Protein AF-A0A6C0C0T6-F1 (afdb_monomer_lite)

Radius of gyration: 14.96 Å; chains: 1; bounding box: 34×24×38 Å

Organism: NCBI:txid1070528

Structure (mmCIF, N/CA/C/O backbone):
data_AF-A0A6C0C0T6-F1
#
_entry.id   AF-A0A6C0C0T6-F1
#
loop_
_atom_site.group_PDB
_atom_site.id
_atom_site.type_symbol
_atom_site.label_atom_id
_atom_site.label_alt_id
_atom_site.label_comp_id
_atom_site.label_asym_id
_atom_site.label_entity_id
_atom_site.label_seq_id
_atom_site.pdbx_PDB_ins_code
_atom_site.Cartn_x
_atom_site.Cartn_y
_atom_site.Cartn_z
_atom_site.occupancy
_atom_site.B_iso_or_equiv
_atom_site.auth_seq_id
_atom_site.auth_comp_id
_atom_site.auth_asym_id
_atom_site.auth_atom_id
_atom_site.pdbx_PDB_model_num
ATOM 1 N N . MET A 1 1 ? -10.039 9.326 14.251 1.00 79.44 1 MET A N 1
ATOM 2 C CA . MET A 1 1 ? -9.174 10.223 13.450 1.00 79.44 1 MET A CA 1
ATOM 3 C C . MET A 1 1 ? -7.892 9.515 13.013 1.00 79.44 1 MET A C 1
ATOM 5 O O . MET A 1 1 ? -7.775 9.232 11.831 1.00 79.44 1 MET A O 1
ATOM 9 N N . LEU A 1 2 ? -6.999 9.108 13.928 1.00 89.69 2 LEU A N 1
ATOM 10 C CA . LEU A 1 2 ? -5.725 8.445 13.580 1.00 89.69 2 LEU A CA 1
ATOM 11 C C . LEU A 1 2 ? -5.873 7.188 12.695 1.00 89.69 2 LEU A C 1
ATOM 13 O O . LEU A 1 2 ? -5.192 7.072 11.684 1.00 89.69 2 LEU A O 1
ATOM 17 N N . ARG A 1 3 ? -6.817 6.288 13.010 1.00 89.44 3 ARG A N 1
ATOM 18 C CA . ARG A 1 3 ? -7.112 5.089 12.194 1.00 89.44 3 ARG A CA 1
ATOM 19 C C . ARG A 1 3 ? -7.448 5.425 10.740 1.00 89.44 3 ARG A C 1
ATOM 21 O O . ARG A 1 3 ? -7.005 4.725 9.837 1.00 89.44 3 ARG A O 1
ATOM 28 N N . VAL A 1 4 ? -8.214 6.496 10.523 1.00 91.44 4 VAL A N 1
ATOM 29 C CA . VAL A 1 4 ? -8.595 6.950 9.178 1.00 91.44 4 VAL A CA 1
ATOM 30 C C . VAL A 1 4 ? -7.360 7.452 8.441 1.00 91.44 4 VAL A C 1
ATOM 32 O O . VAL A 1 4 ? -7.122 7.022 7.323 1.00 91.44 4 VAL A O 1
ATOM 35 N N . VAL A 1 5 ? -6.524 8.269 9.091 1.00 95.94 5 VAL A N 1
ATOM 36 C CA . VAL A 1 5 ? -5.266 8.767 8.507 1.00 95.94 5 VAL A CA 1
ATOM 37 C C . VAL A 1 5 ? -4.346 7.613 8.100 1.00 95.94 5 VAL A C 1
ATOM 39 O O . VAL A 1 5 ? -3.883 7.576 6.963 1.00 95.94 5 VAL A O 1
ATOM 42 N N 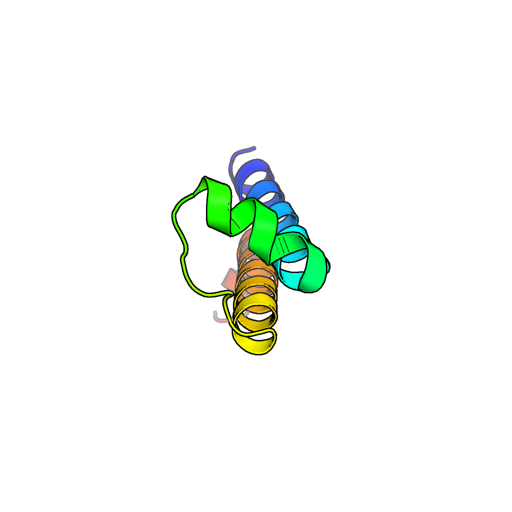. ILE A 1 6 ? -4.131 6.639 8.990 1.00 95.38 6 ILE A N 1
ATOM 43 C CA . ILE A 1 6 ? -3.289 5.468 8.706 1.00 95.38 6 ILE A CA 1
ATOM 44 C C . ILE A 1 6 ? -3.877 4.651 7.551 1.00 95.38 6 ILE A C 1
ATOM 46 O O . ILE A 1 6 ? -3.157 4.311 6.617 1.00 95.38 6 ILE A O 1
ATOM 50 N N . SER A 1 7 ? -5.185 4.383 7.572 1.00 94.31 7 SER A N 1
ATOM 51 C CA . SER A 1 7 ? -5.851 3.621 6.506 1.00 94.31 7 SER A CA 1
ATOM 52 C C . SER A 1 7 ? -5.718 4.321 5.152 1.00 94.31 7 SER A C 1
ATOM 54 O O . SER A 1 7 ? -5.387 3.673 4.165 1.00 94.31 7 SER A O 1
ATOM 56 N N . SER A 1 8 ? -5.894 5.644 5.103 1.00 95.75 8 SER A N 1
ATOM 57 C CA . SER A 1 8 ? -5.728 6.430 3.878 1.00 95.75 8 SER A CA 1
ATOM 58 C C . SER A 1 8 ? -4.301 6.356 3.334 1.00 95.75 8 SER A C 1
ATOM 60 O O . SER A 1 8 ? -4.121 6.137 2.139 1.00 95.75 8 SER A O 1
ATOM 62 N N . LEU A 1 9 ? -3.282 6.478 4.193 1.00 96.38 9 LEU A N 1
ATOM 63 C CA . LEU A 1 9 ? -1.880 6.351 3.778 1.00 96.38 9 LEU A CA 1
ATOM 64 C C . LEU A 1 9 ? -1.572 4.956 3.218 1.00 96.38 9 LEU A C 1
ATOM 66 O O . LEU A 1 9 ? -0.896 4.840 2.194 1.00 96.38 9 LEU A O 1
ATOM 70 N N . LEU A 1 10 ? -2.087 3.903 3.856 1.00 96.56 10 LEU A N 1
ATOM 71 C CA . LEU A 1 10 ? -1.911 2.525 3.395 1.00 96.56 10 LEU A CA 1
ATOM 72 C C . LEU A 1 10 ? -2.633 2.280 2.061 1.00 96.56 10 LEU A C 1
ATOM 74 O O . LEU A 1 10 ? -2.055 1.663 1.173 1.00 96.56 10 LEU A O 1
ATOM 78 N N 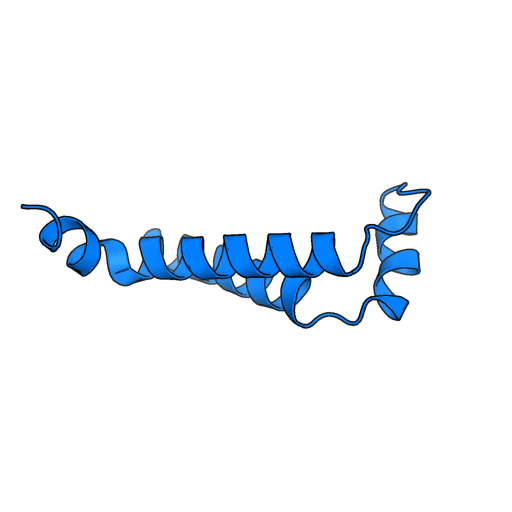. ILE A 1 11 ? -3.847 2.812 1.876 1.00 96.44 11 ILE A N 1
ATOM 79 C CA . ILE A 1 11 ? -4.599 2.701 0.614 1.00 96.44 11 ILE A CA 1
ATOM 80 C C . ILE A 1 11 ? -3.871 3.418 -0.522 1.00 96.44 11 ILE A C 1
ATOM 82 O O . ILE A 1 11 ? -3.721 2.849 -1.598 1.00 96.44 11 ILE A O 1
ATOM 86 N N . VAL A 1 12 ? -3.382 4.641 -0.298 1.00 95.94 12 VAL A N 1
ATOM 87 C CA . VAL A 1 12 ? -2.633 5.381 -1.326 1.00 95.94 12 VAL A CA 1
ATOM 88 C C . VAL A 1 12 ? -1.380 4.607 -1.744 1.00 95.94 12 VAL A C 1
ATOM 90 O O . VAL A 1 12 ? -1.112 4.490 -2.937 1.00 95.94 12 VAL A O 1
ATOM 93 N N . ASN A 1 13 ? -0.662 4.004 -0.792 1.00 93.81 13 ASN A N 1
ATOM 94 C CA . ASN A 1 13 ? 0.475 3.136 -1.104 1.00 93.81 13 ASN A CA 1
ATOM 95 C C . ASN A 1 13 ? 0.048 1.863 -1.846 1.00 93.81 13 ASN A C 1
ATOM 97 O O . ASN A 1 13 ? 0.699 1.484 -2.814 1.00 93.81 13 ASN A O 1
ATOM 101 N N . ALA A 1 14 ? -1.056 1.226 -1.454 1.00 95.50 14 ALA A N 1
ATOM 102 C CA . ALA A 1 14 ? -1.576 0.051 -2.148 1.00 95.50 14 ALA A CA 1
ATOM 103 C C . ALA A 1 14 ? -1.909 0.356 -3.615 1.00 95.50 14 ALA A C 1
ATOM 105 O O . ALA A 1 14 ? -1.575 -0.428 -4.499 1.00 95.50 14 ALA A O 1
ATOM 106 N N . LEU A 1 15 ? -2.523 1.511 -3.884 1.00 92.94 15 LEU A N 1
ATOM 107 C CA . LEU A 1 15 ? -2.840 1.955 -5.241 1.00 92.94 15 LEU A CA 1
ATOM 108 C C . LEU A 1 15 ? -1.572 2.304 -6.028 1.00 92.94 15 LEU A C 1
ATOM 110 O O . LEU A 1 15 ? -1.446 1.898 -7.181 1.00 92.94 15 LEU A O 1
ATOM 114 N N . PHE A 1 16 ? -0.619 3.002 -5.406 1.00 90.25 16 PHE A N 1
ATOM 115 C CA . PHE A 1 16 ? 0.660 3.338 -6.029 1.00 90.25 16 PHE A CA 1
ATOM 116 C C . PHE A 1 16 ? 1.442 2.076 -6.419 1.00 90.25 16 PHE A C 1
ATOM 118 O O . PHE A 1 16 ? 1.791 1.892 -7.577 1.00 90.25 16 PHE A O 1
ATOM 125 N N . TRP A 1 17 ? 1.650 1.144 -5.495 1.00 88.50 17 TRP A N 1
ATOM 126 C CA . TRP A 1 17 ? 2.396 -0.084 -5.781 1.00 88.50 17 TRP A CA 1
ATOM 127 C C . TRP A 1 17 ? 1.572 -1.139 -6.549 1.00 88.50 17 TRP A C 1
ATOM 129 O O . TRP A 1 17 ? 2.128 -2.055 -7.140 1.00 88.50 17 TRP A O 1
ATOM 139 N N . GLY A 1 18 ? 0.240 -1.050 -6.561 1.00 87.31 18 GLY A N 1
ATOM 140 C CA . GLY A 1 18 ? -0.629 -2.044 -7.202 1.00 87.31 18 GLY A CA 1
ATOM 141 C C . GLY A 1 18 ? -1.078 -1.692 -8.622 1.00 87.31 18 GLY A C 1
ATOM 142 O O . GLY A 1 18 ? -1.209 -2.588 -9.454 1.00 87.31 18 GLY A O 1
ATOM 143 N N . LEU A 1 19 ? -1.328 -0.409 -8.906 1.00 85.62 19 LEU A N 1
ATOM 144 C CA . LEU A 1 19 ? -1.885 0.049 -10.187 1.00 85.62 19 LEU A CA 1
ATOM 145 C C . LEU A 1 19 ? -0.936 0.925 -11.003 1.00 85.62 19 LEU A C 1
ATOM 147 O O . LEU A 1 19 ? -1.203 1.150 -12.186 1.00 85.62 19 LEU A O 1
ATOM 151 N N .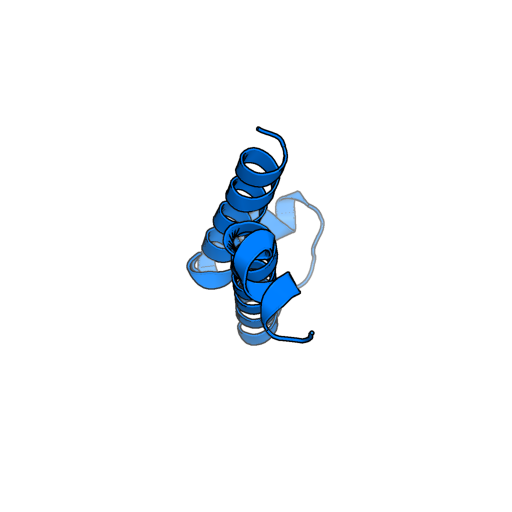 TYR A 1 20 ? 0.142 1.440 -10.413 1.00 81.12 20 TYR A N 1
ATOM 152 C CA . TYR A 1 20 ? 1.053 2.293 -11.162 1.00 81.12 20 TYR A CA 1
ATOM 153 C C . TYR A 1 20 ? 1.822 1.474 -12.220 1.00 81.12 20 TYR A C 1
ATOM 155 O O . TYR A 1 20 ? 2.290 0.367 -11.934 1.00 81.12 20 TYR A O 1
ATOM 163 N N . PRO A 1 21 ? 1.912 1.960 -13.472 1.00 75.69 21 PRO A N 1
ATOM 164 C CA . PRO A 1 21 ? 2.498 1.195 -14.561 1.00 75.69 21 PRO A CA 1
ATOM 165 C C . PRO A 1 21 ? 4.021 1.075 -14.423 1.00 75.69 21 PRO A C 1
ATOM 167 O O . PRO A 1 21 ? 4.745 2.065 -14.479 1.00 75.69 21 PRO A O 1
ATOM 170 N N . HIS A 1 22 ? 4.504 -0.170 -14.397 1.00 66.75 22 HIS A N 1
ATOM 171 C CA . HIS A 1 22 ? 5.921 -0.545 -14.246 1.00 66.75 22 HIS A CA 1
ATOM 172 C C . HIS A 1 22 ? 6.889 0.166 -15.211 1.00 66.75 22 HIS A C 1
ATOM 174 O O . HIS A 1 22 ? 8.020 0.493 -14.856 1.00 66.75 22 HIS A O 1
ATOM 180 N N . HIS A 1 23 ? 6.444 0.466 -16.435 1.00 64.81 23 HIS A N 1
ATOM 181 C CA . HIS A 1 23 ? 7.262 1.175 -17.426 1.00 64.81 23 HIS A CA 1
ATOM 182 C C . HIS A 1 23 ? 7.524 2.651 -17.070 1.00 64.81 23 HIS A C 1
ATOM 184 O O . HIS A 1 23 ? 8.492 3.230 -17.565 1.00 64.81 23 HIS A O 1
ATOM 190 N N . ALA A 1 24 ? 6.699 3.261 -16.212 1.00 61.38 24 ALA A N 1
ATOM 191 C CA . ALA A 1 24 ? 6.884 4.628 -15.728 1.00 61.38 24 ALA A CA 1
ATOM 192 C C . ALA A 1 24 ? 7.815 4.701 -14.495 1.00 61.38 24 ALA A C 1
ATOM 194 O O . ALA A 1 24 ? 8.482 5.718 -14.291 1.00 61.38 24 ALA A O 1
ATOM 195 N N . ASP A 1 25 ? 7.943 3.609 -13.730 1.00 58.31 25 ASP A N 1
ATOM 196 C CA . ASP A 1 25 ? 8.677 3.551 -12.456 1.00 58.31 25 ASP A CA 1
ATOM 197 C C . ASP A 1 25 ? 10.199 3.638 -12.584 1.00 58.31 25 ASP A C 1
ATOM 199 O O . ASP A 1 25 ? 10.851 4.180 -11.692 1.00 58.31 25 ASP A O 1
ATOM 203 N N . CYS A 1 26 ? 10.800 3.177 -13.688 1.00 60.12 26 CYS A N 1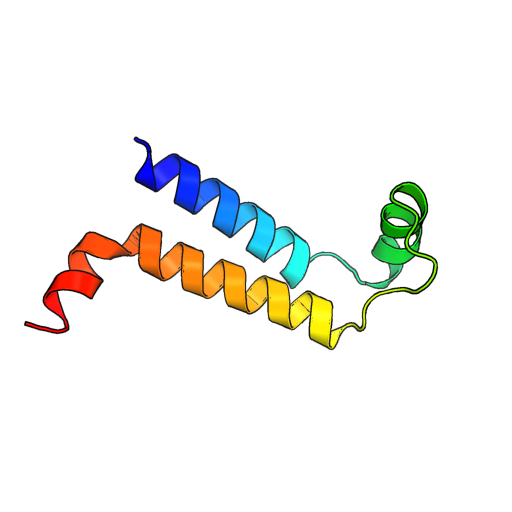
ATOM 204 C CA . CYS A 1 26 ? 12.264 3.244 -13.820 1.00 60.12 26 CYS A CA 1
ATOM 205 C C . CYS A 1 26 ? 12.787 4.683 -13.820 1.00 60.12 26 CYS A C 1
ATOM 207 O O . CYS A 1 26 ? 13.882 4.937 -13.327 1.00 60.12 26 CYS A O 1
ATOM 209 N N . LYS A 1 27 ? 12.004 5.641 -14.331 1.00 62.66 27 LYS A N 1
ATOM 210 C CA . LYS A 1 27 ? 12.384 7.058 -14.285 1.00 62.66 27 LYS A CA 1
ATOM 211 C C . LYS A 1 27 ? 12.269 7.633 -12.878 1.00 62.66 27 LYS A C 1
ATOM 213 O O . LYS A 1 27 ? 13.136 8.400 -12.485 1.00 62.66 27 LYS A O 1
ATOM 218 N N . ILE A 1 28 ? 11.240 7.253 -12.120 1.00 66.44 28 ILE A N 1
ATOM 219 C CA . ILE A 1 28 ? 10.993 7.779 -10.769 1.00 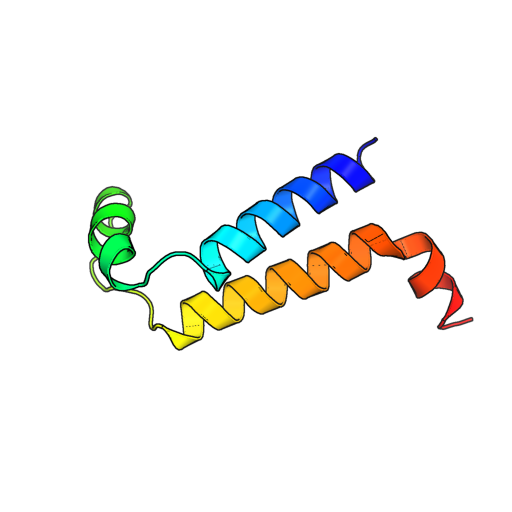66.44 28 ILE A CA 1
ATOM 220 C C . ILE A 1 28 ? 11.968 7.159 -9.762 1.00 66.44 28 ILE A C 1
ATOM 222 O O . ILE A 1 28 ? 12.590 7.882 -8.990 1.00 66.44 28 ILE A O 1
ATOM 226 N N . GLY A 1 29 ? 12.194 5.844 -9.834 1.00 63.62 29 GLY A N 1
ATOM 227 C CA . GLY A 1 29 ? 13.217 5.158 -9.044 1.00 63.62 29 GLY A CA 1
ATOM 228 C C . GLY A 1 29 ? 14.635 5.646 -9.358 1.00 63.62 29 GLY A C 1
ATOM 229 O O . GLY A 1 29 ? 15.469 5.739 -8.456 1.00 63.62 29 GLY A O 1
ATOM 230 N N . ALA A 1 30 ? 14.908 6.049 -10.604 1.00 63.19 30 ALA A N 1
ATOM 231 C CA . ALA A 1 30 ? 16.185 6.666 -10.955 1.00 63.19 30 ALA A CA 1
ATOM 232 C C . ALA A 1 30 ? 16.413 8.006 -10.229 1.00 63.19 30 ALA A C 1
ATOM 234 O O . ALA A 1 30 ? 17.544 8.276 -9.827 1.00 63.19 30 ALA A O 1
ATOM 235 N N . PHE A 1 31 ? 15.365 8.808 -9.975 1.00 64.19 31 PHE A N 1
ATOM 236 C CA . PHE A 1 31 ? 15.485 10.028 -9.158 1.00 64.19 31 PHE A CA 1
ATOM 237 C C . PHE A 1 31 ? 15.832 9.730 -7.695 1.00 64.19 31 PHE A C 1
ATOM 239 O O . PHE A 1 31 ? 16.474 10.549 -7.043 1.00 64.19 31 PHE A O 1
ATOM 246 N N . THR A 1 32 ? 15.459 8.555 -7.184 1.00 67.56 32 THR A N 1
ATOM 247 C CA . THR A 1 32 ? 15.802 8.105 -5.826 1.00 67.56 32 THR A CA 1
ATOM 248 C C . THR A 1 32 ? 17.078 7.252 -5.780 1.00 67.56 32 THR A C 1
ATOM 250 O O . THR A 1 32 ? 17.386 6.669 -4.743 1.00 67.56 32 THR A O 1
ATOM 253 N N . GLY A 1 33 ? 17.825 7.148 -6.888 1.00 68.25 33 GLY A N 1
ATOM 254 C CA . GLY A 1 33 ? 19.104 6.431 -6.959 1.00 68.25 33 GLY A CA 1
ATOM 255 C C . GLY A 1 33 ? 19.013 4.915 -7.189 1.00 68.25 33 GLY A C 1
ATOM 256 O O . GLY A 1 33 ? 20.038 4.231 -7.128 1.00 68.25 33 GLY A O 1
ATOM 257 N N . LEU A 1 34 ? 17.828 4.367 -7.481 1.00 68.00 34 LEU A N 1
ATOM 258 C CA . LEU A 1 34 ? 17.677 2.960 -7.865 1.00 68.00 34 LEU A CA 1
ATOM 259 C C . LEU A 1 34 ? 18.227 2.747 -9.281 1.00 68.00 34 LEU A C 1
ATOM 261 O O . LEU A 1 34 ? 17.700 3.270 -10.260 1.00 68.00 34 LEU A O 1
ATOM 265 N N . LYS A 1 35 ? 19.297 1.950 -9.381 1.00 64.75 35 LYS A N 1
ATOM 266 C CA . LYS A 1 35 ? 19.959 1.602 -10.653 1.00 64.75 35 LYS A CA 1
ATOM 267 C C . LYS A 1 35 ? 19.239 0.495 -11.427 1.00 64.75 35 LYS A C 1
ATOM 269 O O . LYS A 1 35 ? 19.471 0.329 -12.621 1.00 64.75 35 LYS A O 1
ATOM 274 N N . THR A 1 36 ? 18.386 -0.265 -10.749 1.00 69.75 36 THR A N 1
ATOM 275 C CA . THR A 1 36 ? 17.659 -1.410 -11.295 1.00 69.75 36 THR A CA 1
ATOM 276 C C . THR A 1 36 ? 16.188 -1.295 -10.941 1.00 69.75 36 THR A C 1
ATOM 278 O O . THR A 1 36 ? 15.826 -1.087 -9.783 1.00 69.75 36 THR A O 1
ATOM 281 N N . CYS A 1 37 ? 15.336 -1.441 -11.955 1.00 72.00 37 CYS A N 1
ATOM 282 C CA . CYS A 1 37 ? 13.897 -1.469 -11.757 1.00 72.00 37 CYS A CA 1
ATOM 283 C C . CYS A 1 37 ? 13.508 -2.662 -10.867 1.00 72.00 37 CYS A C 1
ATOM 285 O O . CYS A 1 37 ? 13.900 -3.792 -11.184 1.00 72.00 37 CYS A O 1
ATOM 287 N N . PRO A 1 38 ? 12.718 -2.458 -9.797 1.00 74.38 38 PRO A N 1
ATOM 288 C CA . PRO A 1 38 ? 12.141 -3.570 -9.058 1.00 74.38 38 PRO A CA 1
ATOM 289 C C . PRO A 1 38 ? 11.286 -4.436 -9.988 1.00 74.38 38 PRO A C 1
ATOM 291 O O . PRO A 1 38 ? 10.661 -3.946 -10.926 1.00 74.38 38 PRO A O 1
ATOM 294 N N . SER A 1 39 ? 11.274 -5.747 -9.751 1.00 82.62 39 SER A N 1
ATOM 295 C CA . SER A 1 39 ? 10.454 -6.684 -10.526 1.00 82.62 39 SER A CA 1
ATOM 296 C C . SER A 1 39 ? 8.970 -6.310 -10.447 1.00 82.62 39 SER A C 1
ATOM 298 O O . SER A 1 39 ? 8.485 -5.928 -9.381 1.00 82.62 39 SER A O 1
ATOM 300 N N . LYS A 1 40 ? 8.221 -6.507 -11.541 1.00 81.88 40 LYS A N 1
ATOM 301 C CA . LYS A 1 40 ? 6.755 -6.342 -11.577 1.00 81.88 40 LYS A CA 1
ATOM 302 C C . LYS A 1 40 ? 6.059 -7.081 -10.426 1.00 81.88 40 LYS A C 1
ATOM 304 O O . LYS A 1 40 ? 5.106 -6.569 -9.848 1.00 81.88 40 LYS A O 1
ATOM 309 N N . TYR A 1 41 ? 6.552 -8.270 -10.077 1.00 85.81 41 TYR A N 1
ATOM 310 C CA . TYR A 1 41 ? 6.001 -9.070 -8.982 1.00 85.81 41 TYR A CA 1
ATOM 311 C C . TYR A 1 41 ? 6.290 -8.472 -7.605 1.00 85.81 41 TYR A C 1
ATOM 313 O O . TYR A 1 41 ? 5.470 -8.607 -6.704 1.00 85.81 41 TYR A O 1
ATOM 321 N N . LEU A 1 42 ? 7.429 -7.795 -7.446 1.00 85.25 42 LEU A N 1
ATOM 322 C CA . LEU A 1 42 ? 7.778 -7.116 -6.202 1.00 85.25 42 LEU A CA 1
ATOM 323 C C . LEU A 1 42 ? 6.891 -5.885 -5.999 1.00 85.25 42 LEU A C 1
ATOM 325 O O . LEU A 1 42 ? 6.351 -5.707 -4.913 1.00 85.25 42 LEU A O 1
ATOM 329 N N . HIS A 1 43 ? 6.671 -5.103 -7.061 1.00 84.94 43 HIS A N 1
ATOM 330 C CA . HIS A 1 43 ? 5.758 -3.955 -7.052 1.00 84.94 43 HIS A CA 1
ATOM 331 C C . HIS A 1 43 ? 4.344 -4.389 -6.638 1.00 84.94 43 HIS A C 1
ATOM 333 O O . HIS A 1 43 ? 3.812 -3.923 -5.632 1.00 84.94 43 HIS A O 1
ATOM 339 N N . LEU A 1 44 ? 3.802 -5.404 -7.324 1.00 89.88 44 LEU A N 1
ATOM 340 C CA . LEU A 1 44 ? 2.484 -5.965 -7.021 1.00 89.88 44 LEU A CA 1
ATOM 341 C C . LEU A 1 44 ? 2.405 -6.544 -5.600 1.00 89.88 44 LEU A C 1
ATOM 343 O O . LEU A 1 44 ? 1.420 -6.321 -4.900 1.00 89.88 44 LEU A O 1
ATOM 347 N N . GLY A 1 45 ? 3.441 -7.264 -5.159 1.00 92.88 45 GLY A N 1
ATOM 348 C CA . GLY A 1 45 ? 3.507 -7.841 -3.817 1.00 92.88 45 GLY A CA 1
ATOM 349 C C . GLY A 1 45 ? 3.439 -6.777 -2.721 1.00 92.88 45 GLY A C 1
ATOM 350 O O . GLY A 1 45 ? 2.685 -6.933 -1.762 1.00 92.88 45 GLY A O 1
ATOM 351 N N . ILE A 1 46 ? 4.154 -5.661 -2.894 1.00 91.81 46 ILE A N 1
ATOM 352 C CA . ILE A 1 46 ? 4.089 -4.516 -1.978 1.00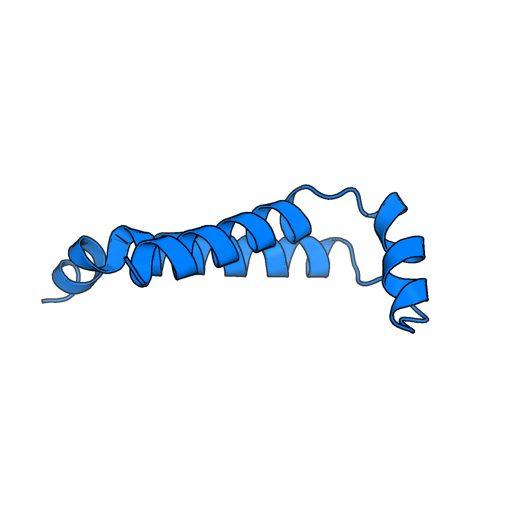 91.81 46 ILE A CA 1
ATOM 353 C C . ILE A 1 46 ? 2.675 -3.919 -1.964 1.00 91.81 46 ILE A C 1
ATOM 355 O O . ILE A 1 46 ? 2.124 -3.681 -0.889 1.00 91.81 46 ILE A O 1
ATOM 359 N N . GLY A 1 47 ? 2.050 -3.740 -3.132 1.00 93.25 47 GLY A N 1
ATOM 360 C CA . GLY A 1 47 ? 0.674 -3.242 -3.233 1.00 93.25 47 GLY A CA 1
ATOM 361 C C . GLY A 1 47 ? -0.337 -4.120 -2.488 1.00 93.25 47 GLY A C 1
ATOM 362 O O . GLY A 1 47 ? -1.162 -3.611 -1.727 1.00 93.25 47 GLY A O 1
ATOM 363 N N . VAL A 1 48 ? -0.230 -5.445 -2.633 1.00 96.19 48 VAL A N 1
ATOM 364 C CA . VAL A 1 48 ? -1.083 -6.418 -1.928 1.00 96.19 48 VAL A CA 1
ATOM 365 C C . VAL A 1 48 ? -0.879 -6.348 -0.413 1.00 96.19 48 VAL A C 1
ATOM 367 O O . VAL A 1 48 ? -1.858 -6.326 0.332 1.00 96.19 48 VAL A O 1
ATOM 370 N N . LEU A 1 49 ? 0.368 -6.263 0.058 1.00 96.50 49 LEU A N 1
ATOM 371 C CA . LEU A 1 49 ? 0.664 -6.135 1.489 1.00 96.50 49 LEU A CA 1
ATOM 372 C C . LEU A 1 49 ? 0.063 -4.857 2.086 1.00 96.50 49 LEU A C 1
ATOM 374 O O . LEU A 1 49 ? -0.547 -4.904 3.159 1.00 96.50 49 LEU A O 1
ATOM 378 N N . PHE A 1 50 ? 0.184 -3.727 1.385 1.00 97.00 50 PHE A N 1
ATOM 379 C CA . PHE A 1 50 ? -0.427 -2.468 1.810 1.00 97.00 50 PHE A CA 1
ATOM 380 C C . PHE A 1 50 ? -1.952 -2.537 1.811 1.00 97.00 50 PHE A C 1
ATOM 382 O O . PHE A 1 50 ? -2.572 -2.045 2.752 1.00 97.00 50 PHE A O 1
ATOM 389 N N . TYR A 1 51 ? -2.556 -3.185 0.813 1.00 96.56 51 TYR A N 1
ATOM 390 C CA . TYR A 1 51 ? -4.002 -3.379 0.758 1.00 96.56 51 TYR A CA 1
ATOM 391 C C . TYR A 1 51 ? -4.509 -4.197 1.951 1.00 96.56 51 TYR A C 1
ATOM 393 O O . TYR A 1 51 ? -5.408 -3.751 2.663 1.00 96.56 51 TYR A O 1
ATOM 401 N N . ILE A 1 52 ? -3.898 -5.355 2.225 1.00 96.62 52 ILE A N 1
ATOM 402 C CA . ILE A 1 52 ? -4.281 -6.207 3.360 1.00 96.62 52 ILE A CA 1
ATOM 403 C C . ILE A 1 52 ? -4.113 -5.439 4.675 1.00 96.62 52 ILE A C 1
ATOM 405 O O . ILE A 1 52 ? -5.028 -5.414 5.495 1.00 96.62 52 ILE A O 1
ATOM 409 N N . SER A 1 53 ? -2.986 -4.748 4.855 1.00 95.56 53 SER A N 1
ATOM 410 C CA . SER A 1 53 ? -2.730 -3.941 6.053 1.00 95.56 53 SER A CA 1
ATOM 411 C C . SER A 1 53 ? -3.761 -2.823 6.221 1.00 95.56 53 SER A C 1
ATOM 413 O O . SER A 1 53 ? -4.256 -2.602 7.326 1.00 95.56 53 SER A O 1
ATOM 415 N N . ALA A 1 54 ? -4.133 -2.147 5.129 1.00 95.75 54 ALA A N 1
ATOM 416 C CA . ALA A 1 54 ? -5.171 -1.125 5.142 1.00 95.75 54 ALA A CA 1
ATOM 417 C C . ALA A 1 54 ? -6.510 -1.701 5.597 1.00 95.75 54 ALA A C 1
ATOM 419 O O . ALA A 1 54 ? -7.160 -1.102 6.446 1.00 95.75 54 ALA A O 1
ATOM 420 N N . VAL A 1 55 ? -6.904 -2.869 5.080 1.00 94.31 55 VAL A N 1
ATOM 421 C CA . VAL A 1 55 ? -8.142 -3.546 5.482 1.00 94.31 55 VAL A CA 1
ATOM 422 C C . VAL A 1 55 ? -8.094 -3.932 6.959 1.00 94.31 55 VAL A C 1
ATOM 424 O O . VAL A 1 55 ? -9.047 -3.648 7.677 1.00 94.31 55 VAL A O 1
ATOM 427 N N . LEU A 1 56 ? -6.988 -4.502 7.445 1.00 93.56 56 LEU A N 1
ATOM 428 C CA . LEU A 1 56 ? -6.840 -4.889 8.852 1.00 93.56 56 LEU A CA 1
ATOM 429 C C . LEU A 1 56 ? -6.956 -3.687 9.798 1.00 93.56 56 LEU A C 1
ATOM 431 O O . LEU A 1 56 ? -7.668 -3.757 10.797 1.00 93.56 56 LEU A O 1
ATOM 435 N N . VAL A 1 57 ? -6.326 -2.557 9.467 1.00 93.56 57 VAL A N 1
ATOM 436 C CA . VAL A 1 57 ? -6.433 -1.320 10.259 1.00 93.56 57 VAL A CA 1
ATOM 437 C C . VAL A 1 57 ? -7.831 -0.707 10.123 1.00 93.56 57 VAL A C 1
ATOM 439 O O . VAL A 1 57 ? -8.457 -0.326 11.117 1.00 93.56 57 VAL A O 1
ATOM 442 N N . ALA A 1 58 ? -8.375 -0.644 8.909 1.00 92.69 58 ALA A N 1
ATOM 443 C CA . ALA A 1 58 ? -9.689 -0.074 8.627 1.00 92.69 58 ALA A CA 1
ATOM 444 C C . ALA A 1 58 ? -10.835 -0.918 9.185 1.00 92.69 58 ALA A C 1
ATOM 446 O O . ALA A 1 58 ? -11.902 -0.369 9.430 1.00 92.69 58 ALA A O 1
ATOM 447 N N . GLN A 1 59 ? -10.622 -2.204 9.465 1.00 91.25 59 GLN A N 1
ATOM 448 C CA . GLN A 1 59 ? -11.608 -3.136 10.025 1.00 91.25 59 GLN A CA 1
ATOM 449 C C . GLN A 1 59 ? -11.199 -3.673 11.402 1.00 91.25 59 GLN A C 1
ATOM 451 O O . GLN A 1 59 ? -11.795 -4.632 11.878 1.00 91.25 59 GLN A O 1
ATOM 456 N N . GLN A 1 60 ? -10.236 -3.036 12.078 1.00 87.75 60 GLN A N 1
ATOM 457 C CA . GLN A 1 60 ? -9.704 -3.492 13.367 1.00 87.75 60 GLN A CA 1
ATOM 458 C C . GLN A 1 60 ? -10.800 -3.825 14.397 1.00 87.75 60 GLN A C 1
ATOM 460 O O . GLN A 1 60 ? -10.715 -4.848 15.064 1.00 87.75 60 GLN A O 1
ATOM 465 N N . THR A 1 61 ? -11.867 -3.021 14.463 1.00 83.69 61 THR A N 1
ATOM 466 C CA . THR A 1 61 ? -13.019 -3.249 15.358 1.00 83.69 61 THR A CA 1
ATOM 467 C C . THR A 1 61 ? -13.810 -4.519 15.048 1.00 83.69 61 THR A C 1
ATOM 469 O O . THR A 1 61 ? -14.486 -5.019 15.924 1.00 83.69 61 THR A O 1
ATOM 472 N N . TYR A 1 62 ? -13.770 -5.050 13.830 1.00 83.94 62 TYR A N 1
ATOM 473 C CA . TYR A 1 62 ? -14.391 -6.339 13.518 1.00 83.94 62 TYR A CA 1
ATOM 474 C C . TYR A 1 62 ? -13.376 -7.464 13.681 1.00 83.94 62 TYR A C 1
ATOM 476 O O . TYR A 1 62 ? -13.669 -8.467 14.316 1.00 83.94 62 TYR A O 1
ATOM 484 N N . VAL A 1 63 ? -12.149 -7.262 13.189 1.00 80.69 63 VAL A N 1
ATOM 485 C CA . VAL A 1 63 ? -11.070 -8.260 13.229 1.00 80.69 63 VAL A CA 1
ATOM 486 C C . VAL A 1 63 ? -10.711 -8.670 14.657 1.00 80.69 63 VAL A C 1
ATOM 488 O O . VAL A 1 63 ? -10.494 -9.852 14.909 1.00 80.69 63 VAL A O 1
ATOM 491 N N . GLN A 1 64 ? -10.695 -7.731 15.607 1.00 77.75 64 GLN A N 1
ATOM 492 C CA . GLN A 1 64 ? -10.397 -8.036 17.010 1.00 77.75 64 GLN A CA 1
ATOM 493 C C . GLN A 1 64 ? -11.436 -8.951 17.671 1.00 77.75 64 GLN A C 1
ATOM 495 O O . GLN A 1 64 ? -11.081 -9.665 18.598 1.00 77.75 64 GLN A O 1
ATOM 500 N N . HIS A 1 65 ? -12.670 -8.980 17.165 1.00 73.19 65 HIS A N 1
ATOM 501 C CA . HIS A 1 65 ? -13.754 -9.822 17.681 1.00 73.19 65 HIS A CA 1
ATOM 502 C C . HIS A 1 65 ? -13.956 -11.114 16.871 1.00 73.19 65 HIS A C 1
ATOM 504 O O . HIS A 1 65 ? -14.876 -11.877 17.147 1.00 73.19 65 HIS A O 1
ATOM 510 N N . ILE A 1 66 ? -13.119 -11.377 15.858 1.00 73.44 66 ILE A N 1
ATOM 511 C CA . ILE A 1 66 ? -13.127 -12.659 15.129 1.00 73.44 66 ILE A CA 1
ATOM 512 C C . ILE A 1 66 ? -12.407 -13.746 15.937 1.00 73.44 66 ILE A C 1
ATOM 514 O O . ILE A 1 66 ? -12.669 -14.928 15.730 1.00 73.44 66 ILE A O 1
ATOM 518 N N . TRP A 1 67 ? -11.493 -13.359 16.834 1.00 62.78 67 TRP A N 1
ATOM 519 C CA . TRP A 1 67 ? -10.603 -14.301 17.510 1.00 62.78 67 TRP A CA 1
ATOM 520 C C . TRP A 1 67 ? -10.893 -14.572 18.988 1.00 62.78 67 TRP A C 1
ATOM 522 O O . TRP A 1 67 ? -10.327 -15.548 19.452 1.00 62.78 67 TRP A O 1
ATOM 532 N N . PHE A 1 68 ? -11.742 -13.808 19.690 1.00 46.34 68 PHE A N 1
ATOM 533 C CA . PHE A 1 68 ? -12.396 -14.134 20.978 1.00 46.34 68 PHE A CA 1
ATOM 534 C C . PHE A 1 68 ? -13.437 -13.056 21.320 1.00 46.34 68 PHE A C 1
ATOM 536 O O . PHE A 1 68 ? -13.151 -11.862 21.067 1.00 46.34 68 PHE A O 1
#

Foldseek 3Di:
DVLVVLLVVLLVLLCCLAPPDQVVVVVVVVVVVDPDRDDNVVSNVRSVVSNVVSCCSVCVVVVVVVVD

pLDDT: mean 82.66, std 13.01, range [46.34, 97.0]

Sequence (68 aa):
MLRVVISSLLIVNALFWGLYPHHADCKIGAFTGLKTCPSKYLHLGIGVLFYISAVLVAQQTYVQHIWF

Secondary structure (DSSP, 8-state):
-HHHHHHHHHHHHHHHHHHS-HHHHHHHHHHTT-SSPPPHHHHHHHHHHHHHHHHHHHTHHHHTTT--